Protein AF-A0A7R9LWC9-F1 (afdb_monomer_lite)

Organism: NCBI:txid1979941

InterPro domains:
  IPR006077 Vinculin/alpha-catenin [PF01044] (6-112)
  IPR017997 Vinculin [PTHR46180] (10-112)
  IPR036723 Alpha-catenin/vinculin-like superfamily [SSF47220] (23-112)

Foldseek 3Di:
DDDDDDDDPPDPPQVCVLPPVQDDDDPPQVLLVVLVVLCVVLSVDHPVVPLLSVLSSVLSNLSSVLSCVVVVHDDDPVSNVVSVVSNLVSLVSNLVVLLVVLVVDPDPVVSCCSNCVSVPPNDPDDDD

Secondary structure (DSSP, 8-state):
---PPPPPPPPP---GGG---PPPPPTT-HHHHHHHHHHHHHHTS--TT-HHHHHHHHHHHHHHHHHHHHTT-S--HHHHHHHHHHHHHHHHHHHHHHHHHHHH---HHHHHHHHHHHHHHT------

pLDDT: mean 77.59, std 17.03, range [35.0, 93.69]

Sequence (128 aa):
MAGSAPPRPPPPETDDEFEIQFPVLQPNQPIMMAAHDLHLEVKQWSSKENEIIAAAKKMALLMARLSQLCGGEGGTKKDLIACAKAIAEASEEVTRLAKDQAKLCTDKRMRTVIFFKFAKEFQPLEPN

Structure (mmCIF, N/CA/C/O backbone):
data_AF-A0A7R9LWC9-F1
#
_entry.id   AF-A0A7R9LWC9-F1
#
loop_
_atom_site.group_PDB
_atom_site.id
_atom_site.type_symbol
_atom_site.label_atom_id
_atom_site.label_alt_id
_atom_site.label_comp_id
_atom_site.label_asym_id
_atom_site.label_entity_id
_atom_site.label_seq_id
_atom_site.pdbx_PDB_ins_code
_atom_site.Cartn_x
_atom_site.Cartn_y
_atom_site.Cartn_z
_atom_site.occupancy
_atom_site.B_iso_or_equiv
_atom_site.auth_seq_id
_atom_site.auth_comp_id
_atom_site.auth_asym_id
_atom_site.auth_atom_id
_atom_site.pdbx_PDB_model_num
ATOM 1 N N . MET A 1 1 ? -45.935 18.244 -24.501 1.00 42.41 1 MET A N 1
ATOM 2 C CA . MET A 1 1 ? -45.401 17.630 -23.268 1.00 42.41 1 MET A CA 1
ATOM 3 C C . MET A 1 1 ? -44.035 17.045 -23.588 1.00 42.41 1 MET A C 1
ATOM 5 O O . MET A 1 1 ? -43.977 15.997 -24.210 1.00 42.41 1 MET A O 1
ATOM 9 N N . ALA A 1 2 ? -42.954 17.741 -23.242 1.00 44.88 2 ALA A N 1
ATOM 10 C CA . ALA A 1 2 ? -41.597 17.202 -23.298 1.00 44.88 2 ALA A CA 1
ATOM 11 C C . ALA A 1 2 ? -41.015 17.370 -21.891 1.00 44.88 2 ALA A C 1
ATOM 13 O O . ALA A 1 2 ? -40.731 18.488 -21.473 1.00 44.88 2 ALA A O 1
ATOM 14 N N . GLY A 1 3 ? -40.983 16.280 -21.123 1.00 43.31 3 GLY A N 1
ATOM 15 C CA . GLY A 1 3 ? -40.405 16.267 -19.784 1.00 43.31 3 GLY A CA 1
ATOM 16 C C . GLY A 1 3 ? -38.887 16.277 -19.896 1.00 43.31 3 GLY A C 1
ATOM 17 O O . GLY A 1 3 ? -38.297 15.296 -20.341 1.00 43.31 3 GLY A O 1
ATOM 18 N N . SER A 1 4 ? -38.263 17.389 -19.528 1.00 45.03 4 SER A N 1
ATOM 19 C CA . SER A 1 4 ? -36.820 17.491 -19.340 1.00 45.03 4 SER A CA 1
ATOM 20 C C . SER A 1 4 ? -36.403 16.553 -18.204 1.00 45.03 4 SER A C 1
ATOM 22 O O . SER A 1 4 ? -36.872 16.688 -17.074 1.00 45.03 4 SER A O 1
ATOM 24 N N . ALA A 1 5 ? -35.547 15.577 -18.514 1.00 50.62 5 ALA A N 1
ATOM 25 C CA . ALA A 1 5 ? -34.937 14.711 -17.513 1.00 50.62 5 ALA A CA 1
ATOM 26 C C . ALA A 1 5 ? -34.159 15.568 -16.491 1.00 50.62 5 ALA A C 1
ATOM 28 O O . ALA A 1 5 ? -33.512 16.540 -16.894 1.00 50.62 5 ALA A O 1
ATOM 29 N N . PRO A 1 6 ? -34.228 15.251 -15.186 1.00 55.62 6 PRO A N 1
ATOM 30 C CA . PRO A 1 6 ? -33.540 16.024 -14.162 1.00 55.62 6 PRO A CA 1
ATOM 31 C C . PRO A 1 6 ? -32.022 16.022 -14.408 1.00 55.62 6 PRO A C 1
ATOM 33 O O . PRO A 1 6 ? -31.480 15.013 -14.871 1.00 55.62 6 PRO A O 1
ATOM 36 N N . PRO A 1 7 ? -31.326 17.137 -14.116 1.00 55.09 7 PRO A N 1
ATOM 37 C CA . PRO A 1 7 ? -29.882 17.225 -14.273 1.00 55.09 7 PRO A CA 1
ATOM 38 C C . PRO A 1 7 ? -29.212 16.130 -13.445 1.00 55.09 7 PRO A C 1
ATOM 40 O O . PRO A 1 7 ? -29.504 15.953 -12.261 1.00 55.09 7 PRO A O 1
ATOM 43 N N . ARG A 1 8 ? -28.332 15.369 -14.101 1.00 53.41 8 ARG A N 1
ATOM 44 C CA . ARG A 1 8 ? -27.497 14.349 -13.465 1.00 53.41 8 ARG A CA 1
ATOM 45 C C . ARG A 1 8 ? -26.762 15.004 -12.282 1.00 53.41 8 ARG A C 1
ATOM 47 O O . ARG A 1 8 ? -26.193 16.078 -12.490 1.00 53.41 8 ARG A O 1
ATOM 54 N N . PRO A 1 9 ? -26.775 14.413 -11.072 1.00 55.75 9 PRO A N 1
ATOM 55 C CA . PRO A 1 9 ? -25.982 14.934 -9.966 1.00 55.75 9 PRO A CA 1
ATOM 56 C C . PRO A 1 9 ? -24.512 15.029 -10.401 1.00 55.75 9 PRO A C 1
ATOM 58 O O . PRO A 1 9 ? -24.066 14.175 -11.181 1.00 55.75 9 PRO A O 1
ATOM 61 N N . PRO A 1 10 ? -23.781 16.068 -9.957 1.00 53.19 10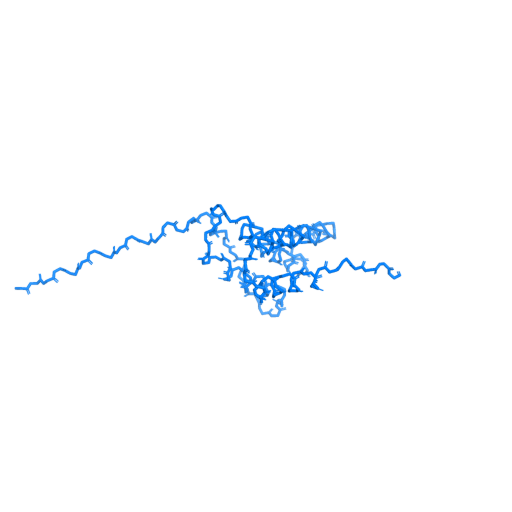 PRO A N 1
ATOM 62 C CA . PRO A 1 10 ? -22.365 16.202 -10.265 1.00 53.19 10 PRO A CA 1
ATOM 63 C C . PRO A 1 10 ? -21.639 14.908 -9.870 1.00 53.19 10 PRO A C 1
ATOM 65 O O . PRO A 1 10 ? -22.012 14.292 -8.862 1.00 53.19 10 PRO A O 1
ATOM 68 N N . PRO A 1 11 ? -20.655 14.451 -10.668 1.00 53.09 11 PRO A N 1
ATOM 69 C CA . PRO A 1 11 ? -19.793 13.361 -10.240 1.00 53.09 11 PRO A CA 1
ATOM 70 C C . PRO A 1 11 ? -19.223 13.720 -8.858 1.00 53.09 11 PRO A C 1
ATOM 72 O O . PRO A 1 11 ? -18.929 14.896 -8.622 1.00 53.09 11 PRO A O 1
ATOM 75 N N . PRO A 1 12 ? -19.151 12.760 -7.920 1.00 55.47 12 PRO A N 1
ATOM 76 C CA . PRO A 1 12 ? -18.541 13.021 -6.625 1.00 55.47 12 PRO A CA 1
ATOM 77 C C . PRO A 1 12 ? -17.146 13.606 -6.856 1.00 55.47 12 PRO A C 1
ATOM 79 O O . PRO A 1 12 ? -16.422 13.110 -7.715 1.00 55.47 12 PRO A O 1
ATOM 82 N N . GLU A 1 13 ? -16.782 14.644 -6.101 1.00 43.84 13 GLU A N 1
ATOM 83 C CA . GLU A 1 13 ? -15.409 15.157 -6.034 1.00 43.84 13 GLU A CA 1
ATOM 84 C C . GLU A 1 13 ? -14.528 14.110 -5.337 1.00 43.84 13 GLU A C 1
ATOM 86 O O . GLU A 1 13 ? -14.130 14.242 -4.178 1.00 43.84 13 GLU A O 1
ATOM 91 N N . THR A 1 14 ? -14.295 12.985 -6.001 1.00 50.44 14 THR A N 1
ATOM 92 C CA . THR A 1 14 ? -13.287 12.014 -5.601 1.00 50.44 14 THR A CA 1
ATOM 93 C C . THR A 1 14 ? -11.952 12.511 -6.115 1.00 50.44 14 THR A C 1
ATOM 95 O O . THR A 1 14 ? -11.534 12.058 -7.165 1.00 50.44 14 THR A O 1
ATOM 98 N N . ASP A 1 15 ? -11.330 13.436 -5.372 1.00 53.50 15 ASP A N 1
ATOM 99 C CA . ASP A 1 15 ? -9.886 13.739 -5.373 1.00 53.50 15 ASP A CA 1
ATOM 100 C C . ASP A 1 15 ? -9.175 13.337 -6.687 1.00 53.50 15 ASP A C 1
ATOM 102 O O . ASP A 1 15 ? -8.381 12.393 -6.720 1.00 53.50 15 ASP A O 1
ATOM 106 N N . ASP A 1 16 ? -9.529 14.010 -7.791 1.00 47.38 16 ASP A N 1
ATOM 107 C CA . ASP A 1 16 ? -9.103 13.675 -9.162 1.00 47.38 16 ASP A CA 1
ATOM 108 C C . ASP A 1 16 ? -7.574 13.804 -9.376 1.00 47.38 16 ASP A C 1
ATOM 110 O O . ASP A 1 16 ? -7.054 13.468 -10.436 1.00 47.38 16 ASP A O 1
ATOM 114 N N . GLU A 1 17 ? -6.802 14.226 -8.366 1.00 48.06 17 GLU A N 1
ATOM 115 C CA . GLU A 1 17 ? -5.331 14.197 -8.407 1.00 48.06 17 GLU A CA 1
ATOM 116 C C . GLU A 1 17 ? -4.738 12.786 -8.244 1.00 48.06 17 GLU A C 1
ATOM 118 O O . GLU A 1 17 ? -3.569 12.56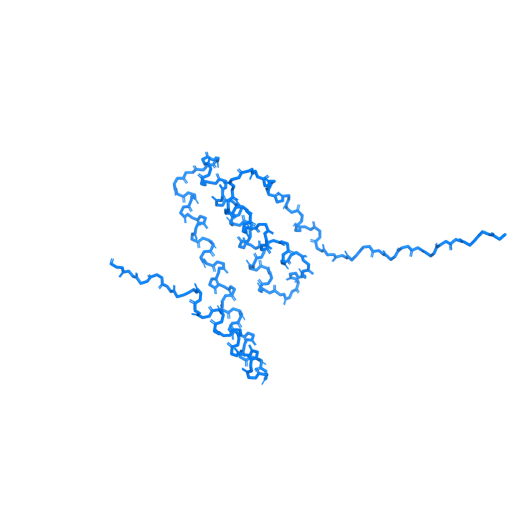6 -8.569 1.00 48.06 17 GLU A O 1
ATOM 123 N N . PHE A 1 18 ? -5.523 11.795 -7.801 1.00 44.72 18 PHE A N 1
ATOM 124 C CA . PHE A 1 18 ? -5.090 10.392 -7.795 1.00 44.72 18 PHE A CA 1
ATOM 125 C C . PHE A 1 18 ? -5.281 9.689 -9.154 1.00 44.72 18 PHE A C 1
ATOM 127 O O . PHE A 1 18 ? -5.020 8.490 -9.266 1.00 44.72 18 PHE A O 1
ATOM 134 N N . GLU A 1 19 ? -5.649 10.418 -10.214 1.00 46.97 19 GLU A N 1
ATOM 135 C CA . GLU A 1 19 ? -5.483 9.982 -11.609 1.00 46.97 19 GLU A CA 1
ATOM 136 C C . GLU A 1 19 ? -4.017 10.104 -12.076 1.00 46.97 19 GLU A C 1
ATOM 138 O O . GLU A 1 19 ? -3.716 10.507 -13.200 1.00 46.97 19 GLU A O 1
ATOM 143 N N . ILE A 1 20 ? -3.052 9.723 -11.232 1.00 51.97 20 ILE A N 1
ATOM 144 C CA . ILE A 1 20 ? -1.708 9.409 -11.722 1.00 51.97 20 ILE A CA 1
ATOM 145 C C . ILE A 1 20 ? -1.890 8.170 -12.590 1.00 51.97 20 ILE A C 1
ATOM 147 O O . ILE A 1 20 ? -2.037 7.074 -12.055 1.00 51.97 20 ILE A O 1
ATOM 151 N N . GLN A 1 21 ? -1.947 8.377 -13.907 1.00 61.12 21 GLN A N 1
ATOM 152 C CA . GLN A 1 21 ? -2.097 7.377 -14.960 1.00 61.12 21 GLN A CA 1
ATOM 153 C C . GLN A 1 21 ? -1.361 6.084 -14.588 1.00 61.12 21 GLN A C 1
ATOM 155 O O . GLN A 1 21 ? -0.148 5.959 -14.778 1.00 61.12 21 GLN A O 1
ATOM 160 N N . PHE A 1 22 ? -2.095 5.145 -13.982 1.00 70.12 22 PHE A N 1
ATOM 161 C CA . PHE A 1 22 ? -1.507 3.916 -13.473 1.00 70.12 22 PHE A CA 1
ATOM 162 C C . PHE A 1 22 ? -0.937 3.143 -14.667 1.00 70.12 22 PHE A C 1
ATOM 164 O O . PHE A 1 22 ? -1.585 3.110 -15.721 1.00 70.12 22 PHE A O 1
ATOM 171 N N . PRO A 1 23 ? 0.263 2.546 -14.553 1.00 72.44 23 PRO A N 1
ATOM 172 C CA . PRO A 1 23 ? 0.878 1.853 -15.677 1.00 72.44 23 PRO A CA 1
ATOM 173 C C . PRO A 1 23 ? -0.065 0.806 -16.282 1.00 72.44 23 PRO A C 1
ATOM 175 O O . PRO A 1 23 ? -0.688 0.025 -15.560 1.00 72.44 23 PRO A O 1
ATOM 178 N N . VAL A 1 24 ? -0.178 0.805 -17.613 1.00 70.88 24 VAL A N 1
ATOM 179 C CA . VAL A 1 24 ? -1.037 -0.137 -18.343 1.00 70.88 24 VAL A CA 1
ATOM 180 C C . VAL A 1 24 ? -0.477 -1.549 -18.192 1.00 70.88 24 VAL A C 1
ATOM 182 O O . VAL A 1 24 ? 0.685 -1.792 -18.517 1.00 70.88 24 VAL A O 1
ATOM 185 N N . LEU A 1 25 ? -1.328 -2.479 -17.753 1.00 72.12 25 LEU A N 1
ATOM 186 C CA . LEU A 1 25 ? -0.998 -3.896 -17.603 1.00 72.12 25 LEU A CA 1
ATOM 187 C C . LEU A 1 25 ? -0.490 -4.489 -18.926 1.00 72.12 25 LEU A C 1
ATOM 189 O O . LEU A 1 25 ? -1.219 -4.509 -19.919 1.00 72.12 25 LEU A O 1
ATOM 193 N N . GLN A 1 26 ? 0.737 -5.015 -18.931 1.00 71.38 26 GLN A N 1
ATOM 194 C CA . GLN A 1 26 ? 1.242 -5.856 -20.021 1.00 71.38 26 GLN A CA 1
ATOM 195 C C . GLN A 1 26 ? 1.027 -7.346 -19.693 1.00 71.38 26 GLN A C 1
ATOM 197 O O . GLN A 1 26 ? 0.931 -7.719 -18.516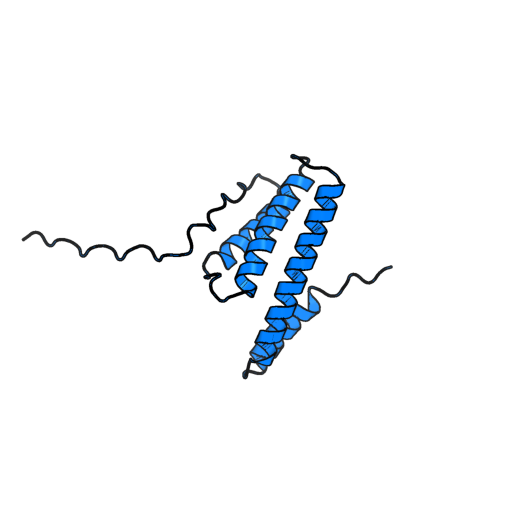 1.00 71.38 26 GLN A O 1
ATOM 202 N N . PRO A 1 27 ? 0.977 -8.235 -20.703 1.00 65.25 27 PRO A N 1
ATOM 203 C CA . PRO A 1 27 ? 0.907 -9.672 -20.465 1.00 65.25 27 PRO A CA 1
ATOM 204 C C . PRO A 1 27 ? 2.087 -10.141 -19.601 1.00 65.25 27 PRO A C 1
ATOM 206 O O . PRO A 1 27 ? 3.217 -9.696 -19.789 1.00 65.25 27 PRO A O 1
ATOM 209 N N . ASN A 1 28 ? 1.837 -11.086 -18.689 1.00 75.25 28 ASN A N 1
ATOM 210 C CA . ASN A 1 28 ? 2.871 -11.738 -17.874 1.00 75.25 28 ASN A CA 1
ATOM 211 C C . ASN A 1 28 ? 3.539 -10.860 -16.785 1.00 75.25 28 ASN A C 1
ATOM 213 O O . ASN A 1 28 ? 4.666 -11.141 -16.375 1.00 75.25 28 ASN A O 1
ATOM 217 N N . GLN A 1 29 ? 2.849 -9.831 -16.275 1.00 83.06 29 GLN A N 1
ATOM 218 C CA . GLN A 1 29 ? 3.318 -8.980 -15.167 1.00 83.06 29 GLN A CA 1
ATOM 219 C C . GLN A 1 29 ? 2.526 -9.223 -13.864 1.00 83.06 29 GLN A C 1
ATOM 221 O O . GLN A 1 29 ? 1.655 -8.426 -13.509 1.00 83.06 29 GLN A O 1
ATOM 226 N N . PRO A 1 30 ? 2.817 -10.300 -13.104 1.00 86.88 30 PRO A N 1
ATOM 227 C CA . PRO A 1 30 ? 2.051 -10.641 -11.901 1.00 86.88 30 PRO A CA 1
ATOM 228 C C . PRO A 1 30 ? 2.141 -9.565 -10.807 1.00 86.88 30 PRO A C 1
ATOM 230 O O . PRO A 1 30 ? 1.168 -9.334 -10.095 1.00 86.88 30 PRO A O 1
ATOM 233 N N . ILE A 1 31 ? 3.279 -8.867 -10.701 1.00 86.94 31 ILE A N 1
ATOM 234 C CA . ILE A 1 31 ? 3.466 -7.773 -9.733 1.00 86.94 31 ILE A CA 1
ATOM 235 C C . ILE A 1 31 ? 2.582 -6.575 -10.099 1.00 86.94 31 ILE A C 1
ATOM 237 O O . ILE A 1 31 ? 1.932 -6.005 -9.225 1.00 86.94 31 ILE A O 1
ATOM 241 N N . MET A 1 32 ? 2.514 -6.211 -11.384 1.00 87.81 32 MET A N 1
ATOM 242 C CA . MET A 1 32 ? 1.651 -5.118 -11.838 1.00 87.81 32 MET A CA 1
ATOM 243 C C . MET A 1 32 ? 0.168 -5.451 -11.660 1.00 87.81 32 MET A C 1
ATOM 245 O O . MET A 1 32 ? -0.604 -4.575 -11.285 1.00 87.81 32 MET A O 1
ATOM 249 N N . MET A 1 33 ? -0.224 -6.714 -11.859 1.00 88.38 33 MET A N 1
ATOM 250 C CA . MET A 1 33 ? -1.594 -7.167 -11.605 1.00 88.38 33 MET A CA 1
ATOM 251 C C . MET A 1 33 ? -1.976 -6.998 -10.128 1.00 88.38 33 MET A C 1
ATOM 253 O O . MET A 1 33 ? -2.984 -6.366 -9.836 1.00 88.38 33 MET A O 1
ATOM 257 N N . ALA A 1 34 ? -1.121 -7.442 -9.200 1.00 90.56 34 ALA A N 1
ATOM 258 C CA . ALA A 1 34 ? -1.339 -7.236 -7.765 1.00 90.56 34 ALA A CA 1
ATOM 259 C C . ALA A 1 34 ? -1.387 -5.744 -7.379 1.00 90.56 34 ALA A C 1
ATOM 261 O O . ALA A 1 34 ? -2.205 -5.334 -6.554 1.00 90.56 34 ALA A O 1
ATOM 262 N N . ALA A 1 35 ? -0.538 -4.915 -7.996 1.00 89.75 35 ALA A N 1
ATOM 263 C CA . ALA A 1 35 ? -0.556 -3.468 -7.798 1.00 89.75 35 ALA A CA 1
ATOM 264 C C . ALA A 1 35 ? -1.884 -2.845 -8.256 1.00 89.75 35 ALA A C 1
ATOM 266 O O . ALA A 1 35 ? -2.431 -1.978 -7.573 1.00 89.75 35 ALA A O 1
ATOM 267 N N . HIS A 1 36 ? -2.406 -3.297 -9.397 1.00 87.94 36 HIS A N 1
ATOM 268 C CA . HIS A 1 36 ? -3.674 -2.834 -9.941 1.00 87.94 36 HIS A CA 1
ATOM 269 C C . HIS A 1 36 ? -4.856 -3.273 -9.070 1.00 87.94 36 HIS A C 1
ATOM 271 O O . HIS A 1 36 ? -5.720 -2.452 -8.783 1.00 87.94 36 HIS A O 1
ATOM 277 N N . ASP A 1 37 ? -4.871 -4.517 -8.586 1.00 90.00 37 ASP A N 1
ATOM 278 C CA . ASP A 1 37 ? -5.915 -5.003 -7.676 1.00 90.00 37 ASP A CA 1
ATOM 279 C C . ASP A 1 37 ? -5.982 -4.154 -6.400 1.00 90.00 37 ASP A C 1
ATOM 281 O O . ASP A 1 37 ? -7.055 -3.681 -6.021 1.00 90.00 37 ASP A O 1
ATOM 285 N N . LEU A 1 38 ? -4.827 -3.865 -5.786 1.00 90.81 38 LEU A N 1
ATOM 286 C CA . LEU A 1 38 ? -4.767 -2.967 -4.634 1.00 90.81 38 LEU A CA 1
ATOM 287 C C . LEU A 1 38 ? -5.246 -1.556 -4.997 1.00 90.81 38 LEU A C 1
ATOM 289 O O . LEU A 1 38 ? -6.016 -0.968 -4.244 1.00 90.81 38 LEU A O 1
ATOM 293 N N . HIS A 1 39 ? -4.824 -1.018 -6.146 1.00 88.81 39 HIS A N 1
ATOM 294 C CA . HIS A 1 39 ? -5.241 0.303 -6.622 1.00 88.81 39 HIS A CA 1
ATOM 295 C C . HIS A 1 39 ? -6.763 0.405 -6.810 1.00 88.81 39 HIS A C 1
ATOM 297 O O . HIS A 1 39 ? -7.373 1.382 -6.374 1.00 88.81 39 HIS A O 1
ATOM 303 N N . LEU A 1 40 ? -7.384 -0.606 -7.424 1.00 88.56 40 LEU A N 1
ATOM 304 C CA . LEU A 1 40 ? -8.831 -0.665 -7.625 1.00 88.56 40 LEU A CA 1
ATOM 305 C C . LEU A 1 40 ? -9.596 -0.705 -6.302 1.00 88.56 40 LEU A C 1
ATOM 307 O O . LEU A 1 40 ? -10.630 -0.051 -6.189 1.00 88.56 40 LEU A O 1
ATOM 311 N N . GLU A 1 41 ? -9.082 -1.430 -5.311 1.00 88.12 41 GLU A N 1
ATOM 312 C CA . GLU A 1 41 ? -9.712 -1.513 -3.995 1.00 88.12 41 GLU A CA 1
ATOM 313 C C . GLU A 1 41 ? -9.610 -0.186 -3.234 1.00 88.12 41 GLU A C 1
ATOM 315 O O . GLU A 1 41 ? -10.555 0.213 -2.564 1.00 88.12 41 GLU A O 1
ATOM 320 N N . VAL A 1 42 ? -8.490 0.538 -3.336 1.00 89.06 42 VAL A N 1
ATOM 321 C CA . VAL A 1 42 ? -8.276 1.774 -2.558 1.00 89.06 42 VAL A CA 1
ATOM 322 C C . VAL A 1 42 ? -8.804 3.034 -3.241 1.00 89.06 42 VAL A C 1
ATOM 324 O O . VAL A 1 42 ? -9.069 4.020 -2.554 1.00 89.06 42 VAL A O 1
ATOM 327 N N . LYS A 1 43 ? -8.973 3.043 -4.573 1.00 85.12 43 LYS A N 1
ATOM 328 C CA . LYS A 1 43 ? -9.431 4.236 -5.314 1.00 85.12 43 LYS A CA 1
ATOM 329 C C . LYS A 1 43 ? -10.874 4.626 -4.997 1.00 85.12 43 LYS A C 1
ATOM 331 O O . LYS A 1 43 ? -11.215 5.797 -5.080 1.00 85.12 43 LYS A O 1
ATOM 336 N N . GLN A 1 44 ? -11.713 3.660 -4.622 1.00 86.38 44 GLN A N 1
ATOM 337 C CA . GLN A 1 44 ? -13.109 3.918 -4.249 1.00 86.38 44 GLN A CA 1
ATOM 338 C C . GLN A 1 44 ? -13.241 4.601 -2.876 1.00 86.38 44 GLN A C 1
ATOM 340 O O . GLN A 1 44 ? -14.336 5.013 -2.499 1.00 86.38 44 GLN A O 1
ATOM 345 N N . TRP A 1 45 ? -12.139 4.719 -2.128 1.00 87.25 45 TRP A N 1
ATOM 346 C CA . TRP A 1 45 ? -12.102 5.351 -0.816 1.00 87.25 45 TRP A CA 1
ATOM 347 C C . TRP A 1 45 ? -11.388 6.706 -0.875 1.00 87.25 45 TRP A C 1
ATOM 349 O O . TRP A 1 45 ? -10.336 6.871 -1.506 1.00 87.25 45 TRP A O 1
ATOM 359 N N . SER A 1 46 ? -11.945 7.686 -0.160 1.00 81.12 46 SER A N 1
ATOM 360 C CA . SER A 1 46 ? -11.287 8.980 0.023 1.00 81.12 46 SER A CA 1
ATOM 361 C C . SER A 1 46 ? -10.051 8.828 0.909 1.00 81.12 46 SER A C 1
ATOM 363 O O . SER A 1 46 ? -10.089 8.165 1.945 1.00 81.12 46 SER A O 1
ATOM 365 N N . SER A 1 47 ? -8.952 9.455 0.494 1.00 83.75 47 SER A N 1
ATOM 366 C CA . SER A 1 47 ? -7.719 9.582 1.283 1.00 83.75 47 SER A CA 1
ATOM 367 C C . SER A 1 47 ? -7.801 10.712 2.312 1.00 83.75 47 SER A C 1
ATOM 369 O O . SER A 1 47 ? -6.941 10.807 3.187 1.00 83.75 47 SER A O 1
ATOM 371 N N . LYS A 1 48 ? -8.828 11.565 2.232 1.00 77.25 48 LYS A N 1
ATOM 372 C CA . LYS A 1 48 ? -9.038 12.659 3.177 1.00 77.25 48 LYS A CA 1
ATOM 373 C C . LYS A 1 48 ? -9.362 12.072 4.550 1.00 77.25 48 LYS A C 1
ATOM 375 O O . LYS A 1 48 ? -10.341 11.349 4.694 1.00 77.25 48 LYS A O 1
ATOM 380 N N . GLU A 1 49 ? -8.498 12.351 5.526 1.00 80.31 49 GLU A N 1
ATOM 381 C CA . GLU A 1 49 ? -8.602 11.857 6.912 1.00 80.31 49 GLU A CA 1
ATOM 382 C C . GLU A 1 49 ? -8.492 10.324 7.058 1.00 80.31 49 GLU A C 1
ATOM 384 O O . GLU A 1 49 ? -8.791 9.775 8.117 1.00 80.31 49 GLU A O 1
ATOM 389 N N . ASN A 1 50 ? -8.023 9.619 6.021 1.00 85.19 50 ASN A N 1
ATOM 390 C CA . ASN A 1 50 ? -7.813 8.174 6.059 1.00 85.19 50 ASN A CA 1
ATOM 391 C C . ASN A 1 50 ? -6.381 7.814 5.652 1.00 85.19 50 ASN A C 1
ATOM 393 O O . ASN A 1 50 ? -6.078 7.520 4.492 1.00 85.19 50 ASN A O 1
ATOM 397 N N . GLU A 1 51 ? -5.500 7.812 6.650 1.00 90.69 51 GLU A N 1
ATOM 398 C CA . GLU A 1 51 ? -4.078 7.519 6.472 1.00 90.69 51 GLU A CA 1
ATOM 399 C C . GLU A 1 51 ? -3.833 6.084 5.973 1.00 90.69 51 GLU A C 1
ATOM 401 O O . GLU A 1 51 ? -2.882 5.857 5.228 1.00 90.69 51 GLU A O 1
ATOM 406 N N . ILE A 1 52 ? -4.718 5.124 6.294 1.00 90.31 52 ILE A N 1
ATOM 407 C CA . ILE A 1 52 ? -4.618 3.740 5.791 1.00 90.31 52 ILE A CA 1
ATOM 408 C C . ILE A 1 52 ? -4.779 3.733 4.272 1.00 90.31 52 ILE A C 1
ATOM 410 O O . ILE A 1 52 ? -3.980 3.123 3.563 1.00 90.31 52 ILE A O 1
ATOM 414 N N . ILE A 1 53 ? -5.795 4.436 3.768 1.00 89.75 53 ILE A N 1
ATOM 415 C CA . ILE A 1 53 ? -6.056 4.535 2.330 1.00 89.75 53 ILE A CA 1
ATOM 416 C C . ILE A 1 53 ? -4.935 5.303 1.633 1.00 89.75 53 ILE A C 1
ATOM 418 O O . ILE A 1 53 ? -4.473 4.866 0.582 1.00 89.75 53 ILE A O 1
ATOM 422 N N . ALA A 1 54 ? -4.436 6.393 2.221 1.00 90.19 54 ALA A N 1
ATOM 423 C CA . ALA A 1 54 ? -3.301 7.132 1.668 1.00 90.19 54 ALA A CA 1
ATOM 424 C C . ALA A 1 54 ? -2.027 6.264 1.570 1.00 90.19 54 ALA A C 1
ATOM 426 O O . ALA A 1 54 ? -1.363 6.242 0.529 1.00 90.19 54 ALA A O 1
ATOM 427 N N . ALA A 1 55 ? -1.709 5.494 2.615 1.00 91.31 55 ALA A N 1
ATOM 428 C CA . ALA A 1 55 ? -0.564 4.587 2.623 1.00 91.31 55 ALA A CA 1
ATOM 429 C C . ALA A 1 55 ? -0.731 3.433 1.617 1.00 91.31 55 ALA A C 1
ATOM 431 O O . ALA A 1 55 ? 0.195 3.128 0.865 1.00 91.31 55 ALA A O 1
ATOM 432 N N . ALA A 1 56 ? -1.923 2.840 1.525 1.00 91.62 56 ALA A N 1
ATOM 433 C CA . ALA A 1 56 ? -2.207 1.761 0.580 1.00 91.62 56 ALA A CA 1
ATOM 434 C C . ALA A 1 56 ? -2.186 2.239 -0.890 1.00 91.62 56 ALA A C 1
ATOM 436 O O . ALA A 1 56 ? -1.641 1.557 -1.760 1.00 91.62 56 ALA A O 1
ATOM 437 N N . LYS A 1 57 ? -2.673 3.457 -1.166 1.00 90.00 57 LYS A N 1
ATOM 438 C CA . LYS A 1 57 ? -2.523 4.142 -2.462 1.00 90.00 57 LYS A CA 1
ATOM 439 C C . LYS A 1 57 ? -1.049 4.280 -2.864 1.00 90.00 57 LYS A C 1
ATOM 441 O O . LYS A 1 57 ? -0.677 3.955 -3.993 1.00 90.00 57 LYS A O 1
ATOM 446 N N . LYS A 1 58 ? -0.190 4.686 -1.922 1.00 91.62 58 LYS A N 1
ATOM 447 C CA . LYS A 1 58 ? 1.268 4.753 -2.119 1.00 91.62 58 LYS A CA 1
ATOM 448 C C . LYS A 1 58 ? 1.880 3.369 -2.372 1.00 91.62 58 LYS A C 1
ATOM 450 O O . LYS A 1 58 ? 2.713 3.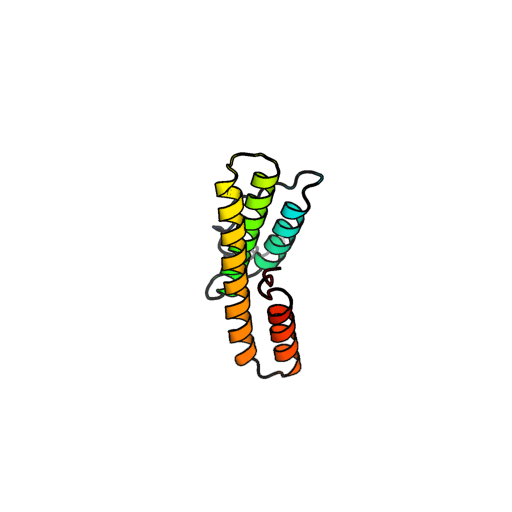242 -3.268 1.00 91.62 58 LYS A O 1
ATOM 455 N N . MET A 1 59 ? 1.461 2.334 -1.636 1.00 92.81 59 MET A N 1
ATOM 456 C CA . MET A 1 59 ? 1.921 0.954 -1.857 1.00 92.81 59 MET A CA 1
ATOM 457 C C . MET A 1 59 ? 1.624 0.475 -3.278 1.00 92.81 59 MET A C 1
ATOM 459 O O . MET A 1 59 ? 2.513 -0.076 -3.922 1.00 92.81 59 MET A O 1
ATOM 463 N N . ALA A 1 60 ? 0.414 0.723 -3.785 1.00 91.31 60 ALA A N 1
ATOM 464 C CA . ALA A 1 60 ? 0.026 0.314 -5.131 1.00 91.31 60 ALA A CA 1
ATOM 465 C C . ALA A 1 60 ? 0.925 0.960 -6.204 1.00 91.31 60 ALA A C 1
ATOM 467 O O . ALA A 1 60 ? 1.432 0.273 -7.090 1.00 91.31 60 ALA A O 1
ATOM 468 N N . LEU A 1 61 ? 1.201 2.264 -6.084 1.00 90.62 61 LEU A N 1
ATOM 469 C CA . LEU A 1 61 ? 2.097 2.984 -7.000 1.00 90.62 61 LEU A CA 1
ATOM 470 C C . LEU A 1 61 ? 3.529 2.435 -6.953 1.00 90.62 61 LEU A C 1
ATOM 472 O O . LEU A 1 61 ? 4.175 2.254 -7.987 1.00 90.62 61 LEU A O 1
ATOM 476 N N . LEU A 1 62 ? 4.028 2.139 -5.753 1.00 92.19 62 LEU A N 1
ATOM 477 C CA . LEU A 1 62 ? 5.358 1.565 -5.580 1.00 92.19 62 LEU A CA 1
ATOM 478 C C . LEU A 1 62 ? 5.445 0.140 -6.139 1.00 92.19 62 LEU A C 1
ATOM 480 O O . LEU A 1 62 ? 6.442 -0.188 -6.772 1.00 92.19 62 LEU A O 1
ATOM 484 N N . MET A 1 63 ? 4.414 -0.692 -5.971 1.00 91.38 63 MET A N 1
ATOM 485 C CA . MET A 1 63 ? 4.370 -2.034 -6.564 1.00 91.38 63 MET A CA 1
ATOM 486 C C . MET A 1 63 ? 4.339 -1.980 -8.097 1.00 91.38 63 MET A C 1
ATOM 488 O O . MET A 1 63 ? 5.035 -2.757 -8.752 1.00 91.38 63 MET A O 1
ATOM 492 N N . ALA A 1 64 ? 3.611 -1.023 -8.680 1.00 89.94 64 ALA A N 1
ATOM 493 C CA . ALA A 1 64 ? 3.626 -0.801 -10.124 1.00 89.94 64 ALA A CA 1
ATOM 494 C C . ALA A 1 64 ? 5.029 -0.394 -10.613 1.00 89.94 64 ALA A C 1
ATOM 496 O O . ALA A 1 64 ? 5.552 -0.991 -11.558 1.00 89.94 64 ALA A O 1
ATOM 497 N N . ARG A 1 65 ? 5.690 0.532 -9.903 1.00 89.06 65 ARG A N 1
ATOM 498 C CA . ARG A 1 65 ? 7.081 0.927 -10.180 1.00 89.06 65 ARG A CA 1
ATOM 499 C C . ARG A 1 65 ? 8.056 -0.243 -10.031 1.00 89.06 65 ARG A C 1
ATOM 501 O O . ARG A 1 65 ? 8.950 -0.399 -10.858 1.00 89.06 65 ARG A O 1
ATOM 508 N N . LEU A 1 66 ? 7.880 -1.091 -9.018 1.00 90.38 66 LEU A N 1
ATOM 509 C CA . LEU A 1 66 ? 8.700 -2.287 -8.825 1.00 90.38 66 LEU A CA 1
ATOM 510 C C . LEU A 1 66 ? 8.568 -3.244 -10.014 1.00 90.38 66 LEU A C 1
ATOM 512 O O . LEU A 1 66 ? 9.572 -3.780 -10.475 1.00 90.38 66 LEU A O 1
ATOM 516 N N . SER A 1 67 ? 7.356 -3.420 -10.550 1.00 88.94 67 SER A N 1
ATOM 517 C CA . SER A 1 67 ? 7.138 -4.244 -11.742 1.00 88.94 67 SER A CA 1
ATOM 518 C C . SER A 1 67 ? 7.896 -3.716 -12.964 1.00 88.94 67 SER A C 1
ATOM 520 O O . SER A 1 67 ? 8.459 -4.514 -13.711 1.00 88.94 67 SER A O 1
ATOM 522 N N . GLN A 1 68 ? 7.946 -2.395 -13.162 1.00 87.94 68 GLN A N 1
ATOM 523 C CA . GLN A 1 68 ? 8.705 -1.778 -14.259 1.00 87.94 68 GLN A CA 1
ATOM 524 C C . GLN A 1 68 ? 10.215 -1.993 -14.088 1.00 87.94 68 GLN A C 1
ATOM 526 O O . GLN A 1 68 ? 10.894 -2.431 -15.017 1.00 87.94 68 GLN A O 1
ATOM 531 N N . LEU A 1 69 ? 10.723 -1.794 -12.866 1.00 88.00 69 LEU A N 1
ATOM 532 C CA . LEU A 1 69 ? 12.133 -2.014 -12.532 1.00 88.00 69 LEU A CA 1
ATOM 533 C C . LEU A 1 69 ? 12.548 -3.487 -12.698 1.00 88.00 69 LEU A C 1
ATOM 535 O O . LEU A 1 69 ? 13.634 -3.762 -13.207 1.00 88.00 69 LEU A O 1
ATOM 539 N N . CYS A 1 70 ? 11.686 -4.439 -12.321 1.00 84.94 70 CYS A N 1
ATOM 540 C CA . CYS A 1 70 ? 11.903 -5.871 -12.560 1.00 84.94 70 CYS A CA 1
ATOM 541 C C . CYS A 1 70 ? 11.894 -6.233 -14.054 1.00 84.94 70 CYS A C 1
ATOM 543 O O . CYS A 1 70 ? 12.594 -7.160 -14.455 1.00 84.94 70 CYS A O 1
ATOM 545 N N . GLY A 1 71 ? 11.127 -5.507 -14.872 1.00 81.06 71 GLY A N 1
ATOM 546 C CA . GLY A 1 71 ? 11.084 -5.664 -16.329 1.00 81.06 71 GLY A CA 1
ATOM 547 C C . GLY A 1 71 ? 12.312 -5.119 -17.066 1.00 81.06 71 GLY A C 1
ATOM 548 O O . GLY A 1 71 ? 12.384 -5.240 -18.284 1.00 81.06 71 GLY A O 1
ATOM 549 N N . GLY A 1 72 ? 13.279 -4.530 -16.352 1.00 77.19 72 GLY A N 1
ATOM 550 C CA . GLY A 1 72 ? 14.472 -3.921 -16.946 1.00 77.19 72 GLY A CA 1
ATOM 551 C C . GLY A 1 72 ? 14.236 -2.519 -17.513 1.00 77.19 72 GLY A C 1
ATOM 552 O O . GLY A 1 72 ? 15.125 -1.961 -18.154 1.00 77.19 72 GLY A O 1
ATOM 553 N N . GLU A 1 73 ? 13.064 -1.931 -17.267 1.00 73.75 73 GLU A N 1
ATOM 554 C CA . GLU A 1 73 ? 12.711 -0.610 -17.766 1.00 73.75 73 GLU A CA 1
ATOM 555 C C . GLU A 1 73 ? 13.146 0.470 -16.761 1.00 73.75 73 GLU A C 1
ATOM 557 O O . GLU A 1 73 ? 12.603 0.598 -15.664 1.00 73.75 73 GLU A O 1
ATOM 562 N N . GLY A 1 74 ? 14.160 1.257 -17.135 1.00 66.38 74 GLY A N 1
ATOM 563 C CA . GLY A 1 74 ? 14.377 2.590 -16.564 1.00 66.38 74 GLY A CA 1
ATOM 564 C C . GLY A 1 74 ? 14.951 2.694 -15.144 1.00 66.38 74 GLY A C 1
ATOM 565 O O . GLY A 1 74 ? 14.734 3.720 -14.501 1.00 66.38 74 GLY A O 1
ATOM 566 N N . GLY A 1 75 ? 15.710 1.715 -14.633 1.00 77.56 75 GLY A N 1
ATOM 567 C CA . GLY A 1 75 ? 16.355 1.877 -13.322 1.00 77.56 75 GLY A CA 1
ATOM 568 C C . GLY A 1 75 ? 17.542 0.965 -13.031 1.00 77.56 75 GLY A C 1
ATOM 569 O O . GLY A 1 75 ? 17.832 0.008 -13.744 1.00 77.56 75 GLY A O 1
ATOM 570 N N . THR A 1 76 ? 18.262 1.289 -11.958 1.00 86.94 76 THR A N 1
ATOM 571 C CA . THR A 1 76 ? 19.426 0.532 -11.491 1.00 86.94 76 THR A CA 1
ATOM 572 C C . THR A 1 76 ? 19.043 -0.454 -10.387 1.00 86.94 76 THR A C 1
ATOM 574 O O . THR A 1 76 ? 18.000 -0.339 -9.744 1.00 86.94 76 THR A O 1
ATOM 577 N N . LYS A 1 77 ? 19.938 -1.399 -10.062 1.00 86.75 77 LYS A N 1
ATOM 578 C CA . LYS A 1 77 ? 19.765 -2.294 -8.901 1.00 86.75 77 LYS A CA 1
ATOM 579 C C . LYS A 1 77 ? 19.513 -1.521 -7.595 1.00 86.75 77 LYS A C 1
ATOM 581 O O . LYS A 1 77 ? 18.822 -2.022 -6.712 1.00 86.75 77 LYS A O 1
ATOM 586 N N . LYS A 1 78 ? 20.054 -0.301 -7.469 1.00 90.38 78 LYS A N 1
ATOM 587 C CA . LYS A 1 78 ? 19.808 0.570 -6.312 1.00 90.38 78 LYS A CA 1
ATOM 588 C C . LYS A 1 78 ? 18.355 1.041 -6.258 1.00 90.38 78 LYS A C 1
ATOM 590 O O . LYS A 1 78 ? 17.777 1.015 -5.177 1.00 90.38 78 LYS A O 1
ATOM 595 N N . ASP A 1 79 ? 17.767 1.401 -7.397 1.00 89.81 79 ASP A N 1
ATOM 596 C CA . ASP A 1 79 ? 16.364 1.824 -7.490 1.00 89.81 79 ASP A CA 1
ATOM 597 C C . ASP A 1 79 ? 15.410 0.683 -7.144 1.00 89.81 79 ASP A C 1
ATOM 599 O O . ASP A 1 79 ? 14.447 0.896 -6.414 1.00 89.81 79 ASP A O 1
ATOM 603 N N . LEU A 1 80 ? 15.715 -0.541 -7.591 1.00 89.56 80 LEU A N 1
ATOM 604 C CA . LEU A 1 80 ? 14.950 -1.736 -7.225 1.00 89.56 80 LEU A CA 1
ATOM 605 C C . LEU A 1 80 ? 14.930 -1.939 -5.702 1.00 89.56 80 LEU A C 1
ATOM 607 O O . LEU A 1 80 ? 13.871 -2.116 -5.105 1.00 89.56 80 LEU A O 1
ATOM 611 N N . ILE A 1 81 ? 16.103 -1.868 -5.065 1.00 91.69 81 ILE A N 1
ATOM 612 C CA . ILE A 1 81 ? 16.236 -2.028 -3.611 1.00 91.69 81 ILE A CA 1
ATOM 613 C C . ILE A 1 81 ? 15.520 -0.891 -2.876 1.00 91.69 81 ILE A C 1
ATOM 615 O O . ILE A 1 81 ? 14.817 -1.142 -1.901 1.00 91.69 81 ILE A O 1
ATOM 619 N N . ALA A 1 82 ? 15.682 0.354 -3.327 1.00 92.75 82 ALA A N 1
ATOM 620 C CA . ALA A 1 82 ? 15.017 1.506 -2.726 1.00 92.75 82 ALA A CA 1
ATOM 621 C C . ALA A 1 82 ? 13.489 1.409 -2.851 1.00 92.75 82 ALA A C 1
ATOM 623 O O . ALA A 1 82 ? 12.777 1.682 -1.889 1.00 92.75 82 ALA A O 1
ATOM 624 N N . CYS A 1 83 ? 12.985 0.960 -4.001 1.00 91.69 83 CYS A N 1
ATOM 625 C CA . CYS A 1 83 ? 11.561 0.743 -4.226 1.00 91.69 83 CYS A CA 1
ATOM 626 C C . CYS A 1 83 ? 11.010 -0.366 -3.319 1.00 91.69 83 CYS A C 1
ATOM 628 O O . CYS A 1 83 ? 9.992 -0.158 -2.665 1.00 91.69 83 CYS A O 1
ATOM 630 N N . ALA A 1 84 ? 11.716 -1.494 -3.196 1.00 92.69 84 ALA A N 1
ATOM 631 C CA . ALA A 1 84 ? 11.339 -2.569 -2.279 1.00 92.69 84 ALA A CA 1
ATOM 632 C C . ALA A 1 84 ? 11.304 -2.102 -0.812 1.00 92.69 84 ALA A C 1
ATOM 634 O O . ALA A 1 84 ? 10.355 -2.411 -0.094 1.00 92.69 84 ALA A O 1
ATOM 635 N N . LYS A 1 85 ? 12.289 -1.302 -0.380 1.00 93.69 85 LYS A N 1
ATOM 636 C CA . LYS A 1 85 ? 12.294 -0.692 0.961 1.00 93.69 85 LYS A CA 1
ATOM 637 C C . LYS A 1 85 ? 11.103 0.239 1.172 1.00 93.69 85 LYS A C 1
ATOM 639 O O . LYS A 1 85 ? 10.432 0.130 2.188 1.00 93.69 85 LYS A O 1
ATOM 644 N N . ALA A 1 86 ? 10.789 1.086 0.194 1.00 93.38 86 ALA A N 1
ATOM 645 C CA . ALA A 1 86 ? 9.643 1.987 0.279 1.00 93.38 86 ALA A CA 1
ATOM 646 C C . ALA A 1 86 ? 8.301 1.232 0.367 1.00 93.38 86 ALA A C 1
ATOM 648 O O . ALA A 1 86 ? 7.384 1.696 1.042 1.00 93.38 86 ALA A O 1
ATOM 649 N N . ILE A 1 87 ? 8.172 0.075 -0.299 1.00 91.88 87 ILE A N 1
ATOM 650 C CA . ILE A 1 87 ? 6.990 -0.796 -0.168 1.00 91.88 87 ILE A CA 1
ATOM 651 C C . ILE A 1 87 ? 6.907 -1.355 1.252 1.00 91.88 87 ILE A C 1
ATOM 653 O O . ILE A 1 87 ? 5.831 -1.315 1.846 1.00 91.88 87 ILE A O 1
ATOM 657 N N . ALA A 1 88 ? 8.028 -1.831 1.803 1.00 92.38 88 ALA A N 1
ATOM 658 C CA . ALA A 1 88 ? 8.086 -2.335 3.173 1.00 92.38 88 ALA A CA 1
ATOM 659 C C . ALA A 1 88 ? 7.690 -1.248 4.189 1.00 92.38 88 ALA A C 1
ATOM 661 O O . ALA A 1 88 ? 6.781 -1.461 4.985 1.00 92.38 88 ALA A O 1
ATOM 662 N N . GLU A 1 89 ? 8.264 -0.050 4.092 1.00 91.56 89 GLU A N 1
ATOM 663 C CA . GLU A 1 89 ? 7.919 1.091 4.954 1.00 91.56 89 GLU A CA 1
ATOM 664 C C . GLU A 1 89 ? 6.429 1.460 4.861 1.00 91.56 89 GLU A C 1
ATOM 666 O O . GLU A 1 89 ? 5.759 1.654 5.874 1.00 91.56 89 GLU A O 1
ATOM 671 N N . ALA A 1 90 ? 5.872 1.516 3.646 1.00 90.88 90 ALA A N 1
ATOM 672 C CA . ALA A 1 90 ? 4.451 1.804 3.462 1.00 90.88 90 ALA A CA 1
ATOM 673 C C . ALA A 1 90 ? 3.555 0.690 4.040 1.00 90.88 90 ALA A C 1
ATOM 675 O O . ALA A 1 90 ? 2.494 0.974 4.594 1.00 90.88 90 ALA A O 1
ATOM 676 N N . SER A 1 91 ? 3.994 -0.568 3.968 1.00 91.25 91 SER A N 1
ATOM 677 C CA . SER A 1 91 ? 3.269 -1.699 4.547 1.00 91.25 91 SER A CA 1
ATOM 678 C C . SER A 1 91 ? 3.322 -1.761 6.077 1.00 91.25 91 SER A C 1
ATOM 680 O O . SER A 1 91 ? 2.334 -2.133 6.721 1.00 91.25 91 SER A O 1
ATOM 682 N N . GLU A 1 92 ? 4.436 -1.336 6.677 1.00 90.44 92 GLU A N 1
ATOM 683 C CA . GLU A 1 92 ? 4.551 -1.155 8.123 1.00 90.44 92 GLU A CA 1
ATOM 684 C C . GLU A 1 92 ? 3.598 -0.063 8.606 1.00 90.44 92 GLU A C 1
ATOM 686 O O . GLU A 1 92 ? 2.909 -0.249 9.611 1.00 90.44 92 GLU A O 1
ATOM 691 N N . GLU A 1 93 ? 3.483 1.031 7.851 1.00 91.69 93 GLU A N 1
ATOM 692 C CA . GLU A 1 93 ? 2.569 2.125 8.168 1.00 91.69 93 GLU A CA 1
ATOM 693 C C . GLU A 1 93 ? 1.100 1.683 8.102 1.00 91.69 93 GLU A C 1
ATOM 695 O O . GLU A 1 93 ? 0.347 1.900 9.054 1.00 91.69 93 GLU A O 1
ATOM 700 N N . VAL A 1 94 ? 0.701 0.957 7.049 1.00 91.00 94 VAL A N 1
ATOM 701 C CA . VAL A 1 94 ? -0.639 0.345 6.966 1.00 91.00 94 VAL A CA 1
ATOM 702 C C . VAL A 1 94 ? -0.898 -0.567 8.170 1.00 91.00 94 VAL A C 1
ATOM 704 O O . VAL A 1 94 ? -1.962 -0.501 8.788 1.00 91.00 94 VAL A O 1
ATOM 707 N N . THR A 1 95 ? 0.084 -1.384 8.552 1.00 90.62 95 THR A N 1
ATOM 708 C CA . THR A 1 95 ? -0.023 -2.295 9.700 1.00 90.62 95 THR A CA 1
ATOM 709 C C . THR A 1 95 ? -0.157 -1.540 11.026 1.00 90.62 95 THR A C 1
ATOM 711 O O . THR A 1 95 ? -0.945 -1.939 11.889 1.00 90.62 95 THR A O 1
ATOM 714 N N . ARG A 1 96 ? 0.597 -0.452 11.212 1.00 90.81 96 ARG A N 1
ATOM 715 C CA . ARG A 1 96 ? 0.553 0.401 12.408 1.00 90.81 96 ARG A CA 1
ATOM 716 C C . ARG A 1 96 ? -0.827 1.029 12.569 1.00 90.81 96 ARG A C 1
ATOM 718 O O . ARG A 1 96 ? -1.467 0.844 13.605 1.00 90.81 96 ARG A O 1
ATOM 725 N N . LEU A 1 97 ? -1.314 1.678 11.516 1.00 90.75 97 LEU A N 1
ATOM 726 C CA . LEU A 1 97 ? -2.615 2.339 11.494 1.00 90.75 97 LEU A CA 1
ATOM 727 C C . LEU A 1 97 ? -3.765 1.338 11.683 1.00 90.75 97 LEU A C 1
ATOM 729 O O . LEU A 1 97 ? -4.686 1.586 12.463 1.00 90.75 97 LEU A O 1
ATOM 733 N N . ALA A 1 98 ? -3.692 0.163 11.049 1.00 90.25 98 ALA A N 1
ATOM 734 C CA . ALA A 1 98 ? -4.684 -0.895 11.229 1.00 90.25 98 ALA A CA 1
ATOM 735 C C . ALA A 1 98 ? -4.741 -1.406 12.679 1.00 90.25 98 ALA A C 1
ATOM 737 O O . ALA A 1 98 ? -5.826 -1.658 13.210 1.00 90.25 98 ALA A O 1
ATOM 738 N N . LYS A 1 99 ? -3.592 -1.526 13.359 1.00 88.12 99 LYS A N 1
ATOM 739 C CA . LYS A 1 99 ? -3.543 -1.893 14.785 1.00 88.12 99 LYS A CA 1
ATOM 740 C C . LYS A 1 99 ? -4.160 -0.814 15.670 1.00 88.12 99 LYS A C 1
ATOM 742 O O . LYS A 1 99 ? -4.851 -1.158 16.628 1.00 88.12 99 LYS A O 1
ATOM 747 N N . ASP A 1 100 ? -3.937 0.459 15.365 1.00 89.94 100 ASP A N 1
ATOM 748 C CA . ASP A 1 100 ? -4.527 1.563 16.126 1.00 89.94 100 ASP A CA 1
ATOM 749 C C . ASP A 1 100 ? -6.052 1.604 15.961 1.00 89.94 100 ASP A C 1
ATOM 751 O O . ASP A 1 100 ? -6.771 1.677 16.960 1.00 89.94 100 ASP A O 1
ATOM 755 N N . GLN A 1 101 ? -6.563 1.379 14.748 1.00 86.88 101 GLN A N 1
ATOM 756 C CA . GLN A 1 101 ? -8.001 1.199 14.508 1.00 86.88 101 GLN A CA 1
ATOM 757 C C . GLN A 1 101 ? -8.569 -0.039 15.223 1.00 86.88 101 GLN A C 1
ATOM 759 O O . GLN A 1 101 ? -9.651 0.011 15.809 1.00 86.88 101 GLN A O 1
ATOM 764 N N . ALA A 1 102 ? -7.827 -1.150 15.260 1.00 88.31 102 ALA A N 1
ATOM 765 C CA . ALA A 1 102 ? -8.255 -2.353 15.973 1.00 88.31 102 ALA A CA 1
ATOM 766 C C . ALA A 1 102 ? -8.409 -2.122 17.488 1.00 88.31 102 ALA A C 1
ATOM 768 O O . ALA A 1 102 ? -9.307 -2.703 18.099 1.00 88.31 102 ALA A O 1
ATOM 769 N N . LYS A 1 103 ? -7.578 -1.268 18.107 1.00 87.38 103 LYS A N 1
ATOM 770 C CA . LYS A 1 103 ? -7.694 -0.918 19.539 1.00 87.38 103 LYS A CA 1
ATOM 771 C C . LYS A 1 103 ? -8.977 -0.143 19.842 1.00 87.38 103 LYS A C 1
ATOM 773 O O . LYS A 1 103 ? -9.550 -0.330 20.911 1.00 87.38 103 LYS A O 1
ATOM 778 N N . LEU A 1 104 ? -9.424 0.689 18.903 1.00 88.31 104 LEU A N 1
ATOM 779 C CA . LEU A 1 104 ? -10.669 1.455 19.005 1.00 88.31 104 LEU A CA 1
ATO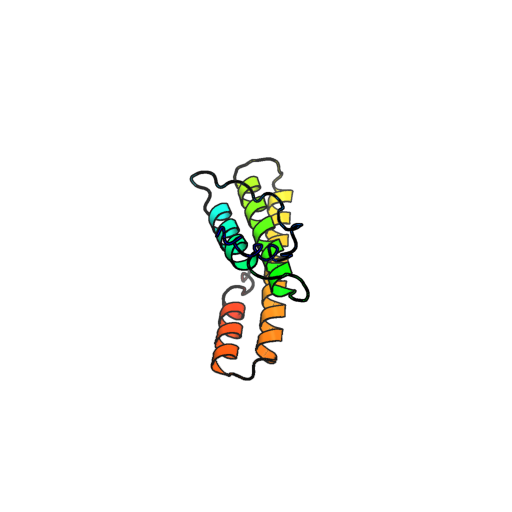M 780 C C . LEU A 1 104 ? -11.911 0.604 18.693 1.00 88.31 104 LEU A C 1
ATOM 782 O O . LEU A 1 104 ? -13.032 0.994 19.012 1.00 88.31 104 LEU A O 1
ATOM 786 N N . CYS A 1 105 ? -11.727 -0.577 18.099 1.00 89.25 105 CYS A N 1
ATOM 787 C CA . CYS A 1 105 ? -12.819 -1.474 17.760 1.00 89.25 105 CYS A CA 1
ATOM 788 C C . CYS A 1 105 ? -13.425 -2.120 19.020 1.00 89.25 105 CYS A C 1
ATOM 790 O O . CYS A 1 105 ? -12.762 -2.855 19.764 1.00 89.25 105 CYS A O 1
ATOM 792 N N . THR A 1 106 ? -14.713 -1.859 19.243 1.00 91.69 106 THR A N 1
ATOM 793 C CA . THR A 1 106 ? -15.503 -2.411 20.354 1.00 91.69 106 THR A CA 1
ATOM 794 C C . THR A 1 106 ? -15.916 -3.861 20.102 1.00 91.69 106 THR A C 1
ATOM 796 O O . THR A 1 106 ? -15.996 -4.652 21.045 1.00 91.69 106 THR A O 1
ATOM 799 N N . ASP A 1 107 ? -16.109 -4.240 18.837 1.00 93.50 107 ASP A N 1
ATOM 800 C CA . ASP A 1 107 ? -16.426 -5.609 18.448 1.00 93.50 107 ASP A CA 1
ATOM 801 C C . ASP A 1 107 ? -15.186 -6.510 18.539 1.00 93.50 107 ASP A C 1
ATOM 803 O O . ASP A 1 107 ? -14.163 -6.312 17.876 1.00 93.50 107 ASP A O 1
ATOM 807 N N . LYS A 1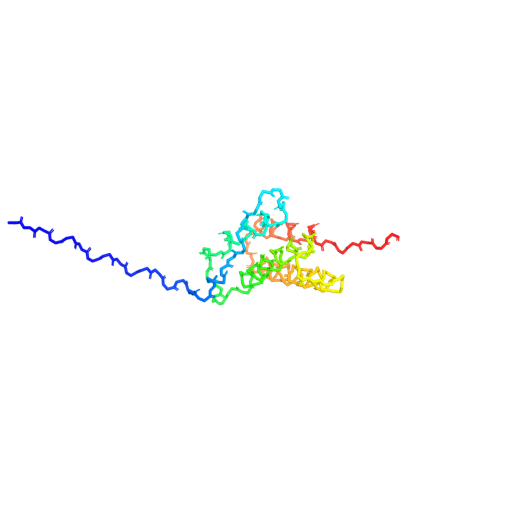 108 ? -15.281 -7.548 19.376 1.00 87.75 108 LYS A N 1
ATOM 808 C CA . LYS A 1 108 ? -14.169 -8.468 19.634 1.00 87.75 108 LYS A CA 1
ATOM 809 C C . LYS A 1 108 ? -13.767 -9.249 18.381 1.00 87.75 108 LYS A C 1
ATOM 811 O O . LYS A 1 108 ? -12.578 -9.481 18.182 1.00 87.75 108 LYS A O 1
ATOM 816 N N . ARG A 1 109 ? -14.732 -9.667 17.558 1.00 90.50 109 ARG A N 1
ATOM 817 C CA . ARG A 1 109 ? -14.489 -10.499 16.374 1.00 90.50 109 ARG A CA 1
ATOM 818 C C . ARG A 1 109 ? -13.786 -9.683 15.295 1.00 90.50 109 ARG A C 1
ATOM 820 O O . ARG A 1 109 ? -12.780 -10.138 14.762 1.00 90.50 109 ARG A O 1
ATOM 827 N N . MET A 1 110 ? -14.251 -8.464 15.049 1.00 89.25 110 MET A N 1
ATOM 828 C CA . MET A 1 110 ? -13.652 -7.515 14.114 1.00 89.25 110 MET A CA 1
ATOM 829 C C . MET A 1 110 ? -12.253 -7.102 14.562 1.00 89.25 110 MET A C 1
ATOM 831 O O . MET A 1 110 ? -11.320 -7.171 13.766 1.00 89.25 110 MET A O 1
ATOM 835 N N . ARG A 1 111 ? -12.062 -6.791 15.851 1.00 88.38 111 ARG A N 1
ATOM 836 C CA . ARG A 1 111 ? -10.733 -6.515 16.416 1.00 88.38 111 ARG A CA 1
ATOM 837 C C . ARG A 1 111 ? -9.762 -7.673 16.195 1.00 88.38 111 ARG A C 1
ATOM 839 O O . ARG A 1 111 ? -8.627 -7.448 15.792 1.00 88.38 111 ARG A O 1
ATOM 846 N N . THR A 1 112 ? -10.202 -8.907 16.441 1.00 84.62 112 THR A N 1
ATOM 847 C CA . THR A 1 112 ? -9.418 -10.120 16.171 1.00 84.62 112 THR A CA 1
ATOM 848 C C . THR A 1 112 ? -9.087 -10.236 14.684 1.00 84.62 112 THR A C 1
ATOM 850 O O . THR A 1 112 ? -7.922 -10.418 14.348 1.00 84.62 112 THR A O 1
ATOM 853 N N . VAL A 1 113 ? -10.062 -10.079 13.787 1.00 85.31 113 VAL A N 1
ATOM 854 C CA . VAL A 1 113 ? -9.824 -10.169 12.339 1.00 85.31 113 VAL A CA 1
ATOM 855 C C . VAL A 1 113 ? -8.788 -9.142 11.885 1.00 85.31 113 VAL A C 1
ATOM 857 O O . VAL A 1 113 ? -7.810 -9.536 11.258 1.00 85.31 113 VAL A O 1
ATOM 860 N N . ILE A 1 114 ? -8.945 -7.867 12.252 1.00 82.75 114 ILE A N 1
ATOM 861 C CA . ILE A 1 114 ? -8.012 -6.799 11.864 1.00 82.75 114 ILE A CA 1
ATOM 862 C C . ILE A 1 114 ? -6.625 -7.078 12.456 1.00 82.75 114 ILE A C 1
ATOM 864 O O . ILE A 1 114 ? -5.633 -7.103 11.734 1.00 82.75 114 ILE A O 1
ATOM 868 N N . PHE A 1 115 ? -6.539 -7.377 13.754 1.00 80.75 115 PHE A N 1
ATOM 869 C CA . PHE A 1 115 ? -5.252 -7.614 14.400 1.00 80.75 115 PHE A CA 1
ATOM 870 C C . PHE A 1 115 ? -4.515 -8.813 13.799 1.00 80.75 115 PHE A C 1
ATOM 872 O O . PHE A 1 115 ? -3.342 -8.696 13.474 1.00 80.75 115 PHE A O 1
ATOM 879 N N . PHE A 1 116 ? -5.178 -9.957 13.611 1.00 77.75 116 PHE A N 1
ATOM 880 C CA . PHE A 1 116 ? -4.510 -11.157 13.104 1.00 77.75 116 PHE A CA 1
ATOM 881 C C . PHE A 1 116 ? -4.193 -11.082 11.612 1.00 77.75 116 PHE A C 1
ATOM 883 O O . PHE A 1 116 ? -3.139 -11.578 11.217 1.00 77.75 116 PHE A O 1
ATOM 890 N N . LYS A 1 117 ? -5.050 -10.449 10.798 1.00 76.75 117 LYS A N 1
ATOM 891 C CA . LYS A 1 117 ? -4.772 -10.237 9.370 1.00 76.75 117 LYS A CA 1
ATOM 892 C C . LYS A 1 117 ? -3.539 -9.357 9.170 1.00 76.75 117 LYS A C 1
ATOM 894 O O . LYS A 1 117 ? -2.672 -9.721 8.390 1.00 76.75 117 LYS A O 1
ATOM 899 N N . PHE A 1 118 ? -3.409 -8.270 9.931 1.00 72.44 118 PHE A N 1
ATOM 900 C CA . PHE A 1 118 ? -2.264 -7.363 9.801 1.00 72.44 118 PHE A CA 1
ATOM 901 C C . PHE A 1 118 ? -1.031 -7.783 10.623 1.00 72.44 118 PHE A C 1
ATOM 903 O O . PHE A 1 118 ? 0.081 -7.389 10.293 1.00 72.44 118 PHE A O 1
ATOM 910 N N . ALA A 1 119 ? -1.173 -8.593 11.679 1.00 60.31 119 ALA A N 1
ATOM 911 C CA . ALA A 1 119 ? -0.035 -9.038 12.493 1.00 60.31 119 ALA A CA 1
ATOM 912 C C . ALA A 1 119 ? 0.674 -10.294 11.964 1.00 60.31 119 ALA A C 1
ATOM 914 O O . ALA A 1 119 ? 1.830 -10.502 12.326 1.00 60.31 119 ALA A O 1
ATOM 915 N N . LYS A 1 120 ? 0.010 -11.141 11.162 1.00 55.59 120 LYS A N 1
ATOM 916 C CA . LYS A 1 120 ? 0.628 -12.369 10.629 1.00 55.59 120 LYS A CA 1
ATOM 917 C C . LYS A 1 120 ? 1.266 -12.217 9.249 1.00 55.59 120 LYS A C 1
ATOM 919 O O . LYS A 1 120 ? 2.187 -12.968 8.960 1.00 55.59 120 LYS A O 1
ATOM 924 N N . GLU A 1 121 ? 0.817 -11.267 8.432 1.00 53.31 121 GLU A N 1
ATOM 925 C CA . GLU A 1 121 ? 1.312 -11.123 7.052 1.00 53.31 121 GLU A CA 1
ATOM 926 C C . GLU A 1 121 ? 2.666 -10.383 6.971 1.00 53.31 121 GLU A C 1
ATOM 928 O O . GLU A 1 121 ? 3.446 -10.624 6.058 1.00 53.31 121 GLU A O 1
ATOM 933 N N . PHE A 1 122 ? 2.974 -9.519 7.949 1.00 53.19 122 PHE A N 1
ATOM 934 C CA . PHE A 1 122 ? 4.178 -8.670 7.989 1.00 53.19 122 PHE A CA 1
ATOM 935 C C . PHE A 1 122 ? 5.080 -8.970 9.195 1.00 53.19 122 PHE A C 1
ATOM 937 O O . PHE A 1 122 ? 5.591 -8.057 9.846 1.00 53.19 122 PHE A O 1
ATOM 944 N N . GLN A 1 123 ? 5.269 -10.247 9.548 1.00 47.47 123 GLN A N 1
ATOM 945 C CA . GLN A 1 123 ? 6.376 -10.568 10.454 1.00 47.47 123 GLN A CA 1
ATOM 946 C C . GLN A 1 123 ? 7.700 -10.217 9.758 1.00 47.47 123 GLN A C 1
ATOM 948 O O . GLN A 1 123 ? 7.856 -10.539 8.576 1.00 47.47 123 GLN A O 1
ATOM 953 N N . PRO A 1 124 ? 8.643 -9.557 10.457 1.00 47.03 124 PRO A N 1
ATOM 954 C CA . PRO A 1 124 ? 9.969 -9.318 9.909 1.00 47.03 124 PRO A CA 1
ATOM 955 C C . PRO A 1 124 ? 10.554 -10.654 9.448 1.00 47.03 124 PRO A C 1
ATOM 957 O O . PRO A 1 124 ? 10.440 -11.657 10.153 1.00 47.03 124 PRO A O 1
ATOM 960 N N . LEU A 1 125 ? 11.127 -10.667 8.241 1.00 44.03 125 LEU A N 1
ATOM 961 C CA . LEU A 1 125 ? 11.896 -11.802 7.741 1.00 44.03 125 LEU A CA 1
ATOM 962 C C . LEU A 1 125 ? 12.994 -12.089 8.769 1.00 44.03 125 LEU A C 1
ATOM 964 O O . LEU A 1 125 ? 13.934 -11.305 8.897 1.00 44.03 125 LEU A O 1
ATOM 968 N N . GLU A 1 126 ? 12.838 -13.170 9.533 1.00 35.00 126 GLU A N 1
ATOM 969 C CA . GLU A 1 126 ? 13.877 -13.641 10.445 1.00 35.00 126 GLU A CA 1
ATOM 970 C C . GLU A 1 126 ? 15.162 -13.851 9.622 1.00 35.00 126 GLU A C 1
ATOM 972 O O . GLU A 1 126 ? 15.113 -14.513 8.577 1.00 35.00 126 GLU A O 1
ATOM 977 N N . PRO A 1 127 ? 16.301 -13.262 10.022 1.00 44.44 127 PRO A N 1
ATOM 978 C CA . PRO A 1 127 ? 17.562 -13.495 9.336 1.00 44.44 127 PRO A CA 1
ATOM 979 C C . PRO A 1 127 ? 17.980 -14.957 9.555 1.00 44.44 127 PRO A C 1
ATOM 981 O O . PRO A 1 127 ? 18.190 -15.372 10.693 1.00 44.44 127 PRO A O 1
ATOM 984 N N . ASN A 1 128 ? 18.071 -15.730 8.468 1.00 42.84 128 ASN A N 1
ATOM 985 C CA . ASN A 1 128 ? 18.644 -17.083 8.457 1.00 42.84 128 ASN A CA 1
ATOM 986 C C . ASN A 1 128 ? 20.173 -17.043 8.390 1.00 42.84 128 ASN A C 1
ATOM 988 O O . ASN A 1 128 ? 20.693 -16.208 7.613 1.00 42.84 128 ASN A O 1
#

Radius of gyration: 19.04 Å; chains: 1; bounding box: 65×35×44 Å